Protein AF-A0A182FLS8-F1 (afdb_monomer)

Sequence (116 aa):
MEATTFVMAKLGIGAGDISCLRMKPAVSAIFVQLKEASLALRTVEQNDGKHSHECDGEQFPITISMVDNSVVVKLHDLTSDTADGMIADFFARFGEVRDCGRSLIRAQDCRMDIVM

Organism: Anopheles albimanus (NCBI:txid7167)

Mean predicted aligned error: 11.06 Å

Radius of gyration: 18.31 Å; Cα contacts (8 Å, |Δi|>4): 192; chains: 1; bounding box: 43×28×52 Å

Structure (mmCIF, N/CA/C/O backbone):
data_AF-A0A182FLS8-F1
#
_entry.id   AF-A0A182FLS8-F1
#
loop_
_atom_site.group_PDB
_atom_site.id
_atom_site.type_symbol
_atom_site.label_atom_id
_atom_site.label_alt_id
_atom_site.label_comp_id
_atom_site.label_asym_id
_atom_site.label_entity_id
_atom_site.label_seq_id
_atom_site.pdbx_PDB_ins_code
_atom_site.Cartn_x
_atom_site.Cartn_y
_atom_site.Cartn_z
_atom_site.occupancy
_atom_site.B_iso_or_equiv
_atom_site.auth_seq_id
_atom_site.auth_comp_id
_atom_site.auth_asym_id
_atom_site.auth_atom_id
_atom_site.pdbx_PDB_model_num
ATOM 1 N N . MET A 1 1 ? -8.270 -1.144 22.797 1.00 54.41 1 MET A N 1
ATOM 2 C CA . MET A 1 1 ? -8.186 -2.299 21.875 1.00 54.41 1 MET A CA 1
ATOM 3 C C . MET A 1 1 ? -6.785 -2.287 21.277 1.00 54.41 1 MET A C 1
ATOM 5 O O . MET A 1 1 ? -6.369 -1.225 20.837 1.00 54.41 1 MET A O 1
ATOM 9 N N . GLU A 1 2 ? -6.015 -3.376 21.348 1.00 68.56 2 GLU A N 1
ATOM 10 C CA . GLU A 1 2 ? -4.663 -3.394 20.760 1.00 68.56 2 GLU A CA 1
ATOM 11 C C . GLU A 1 2 ? -4.735 -3.351 19.224 1.00 68.56 2 GLU A C 1
ATOM 13 O O . GLU A 1 2 ? -5.534 -4.066 18.618 1.00 68.56 2 GLU A O 1
ATOM 18 N N . ALA A 1 3 ? -3.886 -2.534 18.590 1.00 70.00 3 ALA A N 1
ATOM 19 C CA . ALA A 1 3 ? -3.829 -2.353 17.133 1.00 70.00 3 ALA A CA 1
ATOM 20 C C . ALA A 1 3 ? -3.655 -3.676 16.365 1.00 70.00 3 ALA A C 1
ATOM 22 O O . ALA A 1 3 ? -4.276 -3.897 15.329 1.00 70.00 3 ALA A O 1
ATOM 23 N N . THR A 1 4 ? -2.853 -4.590 16.908 1.00 74.31 4 THR A N 1
ATOM 24 C CA . THR A 1 4 ? -2.646 -5.951 16.393 1.00 74.31 4 THR A CA 1
ATOM 25 C C . THR A 1 4 ? -3.930 -6.776 16.396 1.00 74.31 4 THR A C 1
ATOM 27 O O . THR A 1 4 ? -4.204 -7.484 15.430 1.00 74.31 4 THR A O 1
ATOM 30 N N . THR A 1 5 ? -4.754 -6.645 17.438 1.00 79.69 5 THR A N 1
ATOM 31 C CA . THR A 1 5 ? -6.037 -7.353 17.537 1.00 79.69 5 THR A CA 1
ATOM 32 C C . THR A 1 5 ? -7.018 -6.849 16.484 1.00 79.69 5 THR A C 1
ATOM 34 O O . THR A 1 5 ? -7.709 -7.655 15.869 1.00 79.69 5 THR A O 1
ATO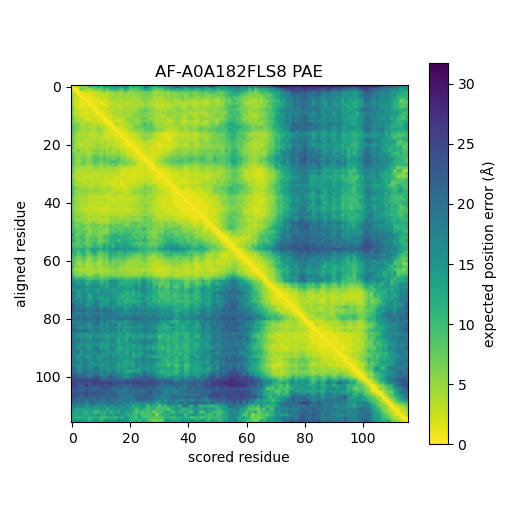M 37 N N . PHE A 1 6 ? -7.059 -5.540 16.220 1.00 78.38 6 PHE A N 1
ATOM 38 C CA . PHE A 1 6 ? -7.903 -4.991 15.156 1.00 78.38 6 PHE A CA 1
ATOM 39 C C . PHE A 1 6 ? -7.473 -5.513 13.777 1.00 78.38 6 PHE A C 1
ATOM 41 O O . PHE A 1 6 ? -8.293 -6.037 13.026 1.00 78.38 6 PHE A O 1
ATOM 48 N N . VAL A 1 7 ? -6.174 -5.466 13.472 1.00 82.25 7 VAL A N 1
ATOM 49 C CA . VAL A 1 7 ? -5.647 -5.935 12.181 1.00 82.25 7 VAL A CA 1
ATOM 50 C C . VAL A 1 7 ? -5.907 -7.431 11.969 1.00 82.25 7 VAL A C 1
ATOM 52 O O . VAL A 1 7 ? -6.349 -7.834 10.897 1.00 82.25 7 VAL A O 1
ATOM 55 N N . MET A 1 8 ? -5.707 -8.266 12.989 1.00 83.44 8 MET A N 1
ATOM 56 C CA . MET A 1 8 ? -5.907 -9.712 12.846 1.00 83.44 8 MET A CA 1
ATOM 57 C C . MET A 1 8 ? -7.388 -10.114 12.884 1.00 83.44 8 MET A C 1
ATOM 59 O O . MET A 1 8 ? -7.827 -10.916 12.065 1.00 83.44 8 MET A O 1
ATOM 63 N N . ALA A 1 9 ? -8.177 -9.563 13.812 1.00 81.75 9 ALA A N 1
ATOM 64 C CA . ALA A 1 9 ? -9.554 -10.007 14.044 1.00 81.75 9 ALA A CA 1
ATOM 65 C C . ALA A 1 9 ? -10.597 -9.285 13.180 1.00 81.75 9 ALA A C 1
ATOM 67 O O . ALA A 1 9 ? -11.631 -9.873 12.869 1.00 81.75 9 ALA A O 1
ATOM 68 N N . LYS A 1 10 ? -10.369 -8.014 12.818 1.00 80.88 10 LYS A N 1
ATOM 69 C CA . LYS A 1 10 ? -11.322 -7.216 12.024 1.00 80.88 10 LYS A CA 1
ATOM 70 C C . LYS A 1 10 ? -10.953 -7.151 10.551 1.00 80.88 10 LYS A C 1
ATOM 72 O O . LYS A 1 10 ? -11.856 -7.235 9.729 1.00 80.88 10 LYS A O 1
ATOM 77 N N . LEU A 1 11 ? -9.663 -7.049 10.223 1.00 80.19 11 LEU A N 1
ATOM 78 C CA . LEU A 1 11 ? -9.213 -7.036 8.823 1.00 80.19 11 LEU A CA 1
ATOM 79 C C . LEU A 1 11 ? -8.927 -8.436 8.269 1.00 80.19 11 LEU A C 1
ATOM 81 O O . LEU A 1 11 ? -8.786 -8.588 7.061 1.00 80.19 11 LEU A O 1
ATOM 85 N N . GLY A 1 12 ? -8.858 -9.456 9.132 1.00 82.56 12 GLY A N 1
ATOM 86 C CA . GLY A 1 12 ? -8.627 -10.841 8.718 1.00 82.56 12 GLY A CA 1
ATOM 87 C C . GLY A 1 12 ? -7.225 -11.092 8.160 1.00 82.56 12 GLY A C 1
ATOM 88 O O . GLY A 1 12 ? -7.026 -12.063 7.433 1.00 82.56 12 GLY A O 1
ATOM 89 N N . ILE A 1 13 ? -6.257 -10.226 8.473 1.00 85.06 13 ILE A N 1
ATOM 90 C CA . ILE A 1 13 ? -4.876 -10.376 8.013 1.00 85.06 13 ILE A CA 1
ATOM 91 C C . ILE A 1 13 ? -4.146 -11.362 8.931 1.00 85.06 13 ILE A C 1
ATOM 93 O O . ILE A 1 13 ? -4.090 -11.174 10.150 1.00 85.06 13 ILE A O 1
ATOM 97 N N . GLY A 1 14 ? -3.544 -12.398 8.346 1.00 83.56 14 GLY A N 1
ATOM 98 C CA . GLY A 1 14 ? -2.730 -13.356 9.082 1.00 83.56 14 GLY A CA 1
ATOM 99 C C . GLY A 1 14 ? -1.445 -12.722 9.620 1.00 83.56 14 GLY A C 1
ATOM 100 O O . GLY A 1 14 ? -0.795 -11.924 8.949 1.00 83.56 14 GLY A O 1
ATOM 101 N N . ALA A 1 15 ? -1.011 -13.125 10.818 1.00 80.69 15 ALA A N 1
ATOM 102 C CA . ALA A 1 15 ? 0.249 -12.646 11.401 1.00 80.69 15 ALA A CA 1
ATOM 103 C C . ALA A 1 15 ? 1.471 -12.920 10.500 1.00 80.69 15 ALA A C 1
ATOM 105 O O . ALA A 1 15 ? 2.440 -12.167 10.525 1.00 80.69 15 ALA A O 1
ATOM 106 N N . GLY A 1 16 ? 1.414 -13.983 9.689 1.00 83.50 16 GLY A N 1
ATOM 107 C CA . GLY A 1 16 ? 2.458 -14.337 8.728 1.00 83.50 16 GLY A CA 1
ATOM 108 C C . GLY A 1 16 ? 2.547 -13.404 7.517 1.00 83.50 16 GLY A C 1
ATOM 109 O O . GLY A 1 16 ? 3.605 -13.355 6.889 1.00 83.50 16 GLY A O 1
ATOM 110 N N . ASP A 1 17 ? 1.492 -12.646 7.220 1.00 84.81 17 ASP A N 1
ATOM 111 C CA . ASP A 1 17 ? 1.412 -11.753 6.057 1.00 84.81 17 ASP A CA 1
ATOM 112 C C . ASP A 1 17 ? 1.857 -10.324 6.384 1.00 84.81 17 ASP A C 1
ATOM 114 O O . ASP A 1 17 ? 2.169 -9.534 5.489 1.00 84.81 17 ASP A O 1
ATOM 118 N N . ILE A 1 18 ? 1.929 -9.997 7.677 1.00 85.62 18 ILE A N 1
ATOM 119 C CA . ILE A 1 18 ? 2.377 -8.699 8.173 1.00 85.62 18 ILE A CA 1
ATOM 120 C C . ILE A 1 18 ? 3.905 -8.678 8.175 1.00 85.62 18 ILE A C 1
ATOM 122 O O . ILE A 1 18 ? 4.561 -9.436 8.887 1.00 85.62 18 ILE A O 1
ATOM 126 N N . SER A 1 19 ? 4.483 -7.775 7.389 1.00 84.19 19 SER A N 1
ATOM 127 C CA . SER A 1 19 ? 5.921 -7.507 7.393 1.00 84.19 19 SER A CA 1
ATOM 128 C C . SER A 1 19 ? 6.305 -6.515 8.490 1.00 84.19 19 SER A C 1
ATOM 130 O O . SER A 1 19 ? 7.357 -6.643 9.111 1.00 84.19 19 SER A O 1
ATOM 132 N N . CYS A 1 20 ? 5.473 -5.499 8.729 1.00 83.00 20 CYS A N 1
ATOM 133 C CA . CYS A 1 20 ? 5.726 -4.483 9.748 1.00 83.00 20 CYS A CA 1
ATOM 134 C C . CYS A 1 20 ? 4.411 -3.848 10.210 1.00 83.00 20 CYS A C 1
ATOM 136 O O . CYS A 1 20 ? 3.534 -3.580 9.395 1.00 83.00 20 CYS A O 1
ATOM 138 N N . LEU A 1 21 ? 4.286 -3.551 11.504 1.00 84.50 21 LEU A N 1
ATOM 139 C CA . LEU A 1 21 ? 3.178 -2.772 12.054 1.00 84.50 21 LEU A CA 1
ATOM 140 C C . LEU A 1 21 ? 3.758 -1.610 12.858 1.00 84.50 21 LEU A C 1
ATOM 142 O O . LEU A 1 21 ? 4.564 -1.815 13.764 1.00 84.50 21 LEU A O 1
ATOM 146 N N . ARG A 1 22 ? 3.377 -0.379 12.513 1.00 83.12 22 ARG A N 1
ATOM 147 C CA . ARG A 1 22 ? 3.847 0.839 13.183 1.00 83.12 22 ARG A CA 1
ATOM 148 C C . ARG A 1 22 ? 2.672 1.710 13.572 1.00 83.12 22 ARG A C 1
ATOM 150 O O . ARG A 1 22 ? 1.943 2.186 12.712 1.00 83.12 22 ARG A O 1
ATOM 157 N N . MET A 1 23 ? 2.540 1.991 14.857 1.00 82.69 23 MET A N 1
ATOM 158 C CA . MET A 1 23 ? 1.575 2.972 15.342 1.00 82.69 23 MET A CA 1
ATOM 159 C C . MET A 1 23 ? 2.200 4.368 15.306 1.00 82.69 23 MET A C 1
ATOM 161 O O . MET A 1 23 ? 3.350 4.546 15.711 1.00 82.69 23 MET A O 1
ATOM 165 N N . LYS A 1 24 ? 1.448 5.364 14.839 1.00 81.44 24 LYS A N 1
ATOM 166 C CA . LYS A 1 24 ? 1.797 6.782 14.946 1.00 81.44 24 LYS A CA 1
ATOM 167 C C . LYS A 1 24 ? 0.749 7.502 15.802 1.00 81.44 24 LYS A C 1
ATOM 169 O O . LYS A 1 24 ? -0.244 7.983 15.258 1.00 81.44 24 LYS A O 1
ATOM 174 N N . PRO A 1 25 ? 0.992 7.637 17.118 1.00 76.69 25 PRO A N 1
ATOM 175 C CA . PRO A 1 25 ? 0.061 8.301 18.032 1.00 76.69 25 PRO A CA 1
ATOM 176 C C . PRO A 1 25 ? -0.223 9.759 17.654 1.00 76.69 25 PRO A C 1
ATOM 178 O O . PRO A 1 25 ? -1.330 10.234 17.844 1.00 76.69 25 PRO A O 1
ATOM 181 N N . ALA A 1 26 ? 0.761 10.456 17.074 1.00 77.50 26 ALA A N 1
ATOM 182 C CA . ALA A 1 26 ? 0.639 11.867 16.700 1.00 77.50 26 ALA A CA 1
ATOM 183 C C . ALA A 1 26 ? -0.419 12.150 15.616 1.00 77.50 26 ALA A C 1
ATOM 185 O O . ALA A 1 26 ? -0.865 13.283 15.492 1.00 77.50 26 ALA A O 1
ATOM 186 N N . VAL A 1 27 ? -0.784 11.144 14.819 1.00 73.44 27 VAL A N 1
ATOM 187 C CA . VAL A 1 27 ? -1.787 11.253 13.745 1.00 73.44 27 VAL A CA 1
ATOM 188 C C . VAL A 1 27 ? -2.917 10.235 13.915 1.00 73.44 27 VAL A C 1
ATOM 190 O O . VAL A 1 27 ? -3.650 9.993 12.966 1.00 73.44 27 VAL A O 1
ATOM 193 N N . SER A 1 28 ? -3.012 9.593 15.087 1.00 79.81 28 SER A N 1
ATOM 194 C CA . SER A 1 28 ? -3.986 8.528 15.379 1.00 79.81 28 SER A CA 1
ATOM 195 C C . SER A 1 28 ? -4.081 7.454 14.284 1.00 79.81 28 SER A C 1
ATOM 197 O O . SER A 1 28 ? -5.153 6.951 13.969 1.00 79.81 28 SER A O 1
ATOM 199 N N . ALA A 1 29 ? -2.939 7.082 13.694 1.00 80.94 29 ALA A N 1
ATOM 200 C CA . ALA A 1 29 ? -2.904 6.148 12.572 1.00 80.94 29 ALA A CA 1
ATOM 201 C C . ALA A 1 29 ? -2.026 4.927 12.857 1.00 80.94 29 ALA A C 1
ATOM 203 O O . ALA A 1 29 ? -0.975 5.013 13.504 1.00 80.94 29 ALA A O 1
ATOM 204 N N . ILE A 1 30 ? -2.435 3.779 12.329 1.00 84.94 30 ILE A N 1
ATOM 205 C CA . ILE A 1 30 ? -1.671 2.537 12.312 1.00 84.94 30 ILE A CA 1
ATOM 206 C C . ILE A 1 30 ? -1.240 2.278 10.879 1.00 84.94 30 ILE A C 1
ATOM 208 O O . ILE A 1 30 ? -2.055 2.200 9.973 1.00 84.94 30 ILE A O 1
ATOM 212 N N . PHE A 1 31 ? 0.052 2.082 10.687 1.00 85.56 31 PHE A N 1
ATOM 213 C CA . PHE A 1 31 ? 0.615 1.708 9.409 1.00 85.56 31 PHE A CA 1
ATOM 214 C C . PHE A 1 31 ? 0.924 0.215 9.413 1.00 85.56 31 PHE A C 1
ATOM 216 O O . PHE A 1 31 ? 1.719 -0.246 10.238 1.00 85.56 31 PHE A O 1
ATOM 223 N N . VAL A 1 32 ? 0.354 -0.524 8.473 1.00 84.56 32 VAL A N 1
ATOM 224 C CA . VAL A 1 32 ? 0.548 -1.963 8.315 1.00 84.56 32 VAL A CA 1
ATOM 225 C C . VAL A 1 32 ? 1.208 -2.218 6.968 1.00 84.56 32 VAL A C 1
ATOM 227 O O . VAL A 1 32 ? 0.644 -1.939 5.918 1.00 84.56 32 VAL A O 1
ATOM 230 N N . GLN A 1 33 ? 2.429 -2.734 6.991 1.00 84.62 33 GLN A N 1
ATOM 231 C CA . GLN A 1 33 ? 3.144 -3.178 5.803 1.00 84.62 33 GLN A CA 1
ATOM 232 C C . GLN A 1 33 ? 2.889 -4.670 5.621 1.00 84.62 33 GLN A C 1
ATOM 234 O O . GLN A 1 33 ? 3.182 -5.462 6.523 1.00 84.62 33 GLN A O 1
ATOM 239 N N . LEU A 1 34 ? 2.349 -5.048 4.466 1.00 84.31 34 LEU A N 1
ATOM 240 C CA . LEU A 1 34 ? 2.090 -6.443 4.113 1.00 84.31 34 LEU A CA 1
ATOM 241 C C . LEU A 1 34 ? 3.148 -6.951 3.140 1.00 84.31 34 LEU A C 1
ATOM 243 O O . LEU A 1 34 ? 3.730 -6.177 2.382 1.00 84.31 34 LEU A O 1
ATOM 247 N N . LYS A 1 35 ? 3.387 -8.263 3.158 1.00 82.12 35 LYS A N 1
ATOM 248 C CA . LYS A 1 35 ? 4.326 -8.918 2.236 1.00 82.12 35 LYS A CA 1
ATOM 249 C C . LYS A 1 35 ? 3.834 -8.890 0.791 1.00 82.12 35 LYS A C 1
ATOM 251 O O . LYS A 1 35 ? 4.635 -8.741 -0.125 1.00 82.12 35 LYS A O 1
ATOM 256 N N . GLU A 1 36 ? 2.523 -9.014 0.594 1.00 80.06 36 GLU A N 1
ATOM 257 C CA . GLU A 1 36 ? 1.908 -9.020 -0.730 1.00 80.06 36 GLU A CA 1
ATOM 258 C C . GLU A 1 36 ? 1.090 -7.754 -0.993 1.00 80.06 36 GLU A C 1
ATOM 260 O O . GLU A 1 36 ? 0.183 -7.394 -0.239 1.00 80.06 36 GLU A O 1
ATOM 265 N N . ALA A 1 37 ? 1.373 -7.105 -2.125 1.00 76.81 37 ALA A N 1
ATOM 266 C CA . ALA A 1 37 ? 0.655 -5.910 -2.568 1.00 76.81 37 ALA A CA 1
ATOM 267 C C . ALA A 1 37 ? -0.812 -6.205 -2.927 1.00 76.81 37 ALA A C 1
ATOM 269 O O . ALA A 1 37 ? -1.696 -5.395 -2.656 1.00 76.81 37 ALA A O 1
ATOM 270 N N . SER A 1 38 ? -1.069 -7.377 -3.514 1.00 78.38 38 SER A N 1
ATOM 271 C CA . SER A 1 38 ? -2.407 -7.879 -3.845 1.00 78.38 38 SER A CA 1
ATOM 272 C C . SER A 1 38 ? -3.271 -8.030 -2.594 1.00 78.38 38 SER A C 1
ATOM 274 O O . SER A 1 38 ? -4.433 -7.629 -2.595 1.00 78.38 38 SER A O 1
ATOM 276 N N . LEU A 1 39 ? -2.703 -8.569 -1.513 1.00 81.88 39 LEU A N 1
ATOM 277 C CA . LEU A 1 39 ? -3.389 -8.711 -0.234 1.00 81.88 39 LEU A CA 1
ATOM 278 C C . LEU A 1 39 ? -3.710 -7.344 0.377 1.00 81.88 39 LEU A C 1
ATOM 280 O O . LEU A 1 39 ? -4.828 -7.145 0.852 1.00 81.88 39 LEU A O 1
ATOM 284 N N . ALA A 1 40 ? -2.773 -6.394 0.313 1.00 79.44 40 ALA A N 1
ATOM 285 C CA . ALA A 1 40 ? -3.002 -5.032 0.788 1.00 79.44 40 ALA A CA 1
ATOM 286 C C . ALA A 1 40 ? -4.161 -4.362 0.042 1.00 79.44 40 ALA A C 1
ATOM 288 O O . ALA A 1 40 ? -5.106 -3.889 0.669 1.00 79.44 40 ALA A O 1
ATOM 289 N N . LEU A 1 41 ? -4.141 -4.408 -1.292 1.00 81.44 41 LEU A N 1
ATOM 290 C CA . LEU A 1 41 ? -5.199 -3.830 -2.117 1.00 81.44 41 LEU A CA 1
ATOM 291 C C . LEU A 1 41 ? -6.568 -4.451 -1.805 1.00 81.44 41 LEU A C 1
ATOM 293 O O . LEU A 1 41 ? -7.517 -3.731 -1.511 1.00 81.44 41 LEU A O 1
ATOM 297 N N . ARG A 1 42 ? -6.654 -5.788 -1.781 1.00 83.25 42 ARG A N 1
ATOM 298 C CA . ARG A 1 42 ? -7.906 -6.494 -1.464 1.00 83.25 42 ARG A CA 1
ATOM 299 C C . ARG A 1 42 ? -8.410 -6.154 -0.067 1.00 83.25 42 ARG A C 1
ATOM 301 O O . ARG A 1 42 ? -9.613 -6.023 0.126 1.00 83.25 42 ARG A O 1
ATOM 308 N N . THR A 1 43 ? -7.507 -6.004 0.900 1.00 84.81 43 THR A N 1
ATOM 309 C CA . THR A 1 43 ? -7.883 -5.652 2.273 1.00 84.81 43 THR A CA 1
ATOM 310 C C . THR A 1 43 ? -8.486 -4.254 2.330 1.00 84.81 43 THR A C 1
ATOM 312 O O . THR A 1 43 ? -9.521 -4.090 2.974 1.00 84.81 43 THR A O 1
ATOM 315 N N . VAL A 1 44 ? -7.888 -3.276 1.639 1.00 84.81 44 VAL A N 1
ATOM 316 C CA . VAL A 1 44 ? -8.436 -1.915 1.513 1.00 84.81 44 VAL A CA 1
ATOM 317 C C . VAL A 1 44 ? -9.825 -1.970 0.881 1.00 84.81 44 VAL A C 1
ATOM 319 O O . VAL A 1 44 ? -10.795 -1.578 1.517 1.00 84.81 44 VAL A O 1
ATOM 322 N N . GLU A 1 45 ? -9.957 -2.548 -0.314 1.00 82.44 45 GLU A N 1
ATOM 323 C CA . GLU A 1 45 ? -11.233 -2.610 -1.047 1.00 82.44 45 GLU A CA 1
ATOM 324 C C . GLU A 1 45 ? -12.352 -3.299 -0.253 1.00 82.44 45 GLU A C 1
ATOM 326 O O . GLU A 1 45 ? -13.530 -2.950 -0.358 1.00 82.44 45 GLU A O 1
ATOM 331 N N . GLN A 1 46 ? -12.003 -4.308 0.546 1.00 83.88 46 GLN A N 1
ATOM 332 C CA . GLN A 1 46 ? -12.976 -5.069 1.318 1.00 83.88 46 GLN A CA 1
ATOM 333 C C . GLN A 1 46 ? -13.379 -4.407 2.628 1.00 83.88 46 GLN A C 1
ATOM 335 O O . GLN A 1 46 ? -14.462 -4.733 3.115 1.00 83.88 46 GLN A O 1
ATOM 340 N N . ASN A 1 47 ? -12.556 -3.536 3.209 1.00 83.31 47 ASN A N 1
ATOM 341 C CA . ASN A 1 47 ? -12.756 -3.040 4.571 1.00 83.31 47 ASN A CA 1
ATOM 342 C C . ASN A 1 47 ? -12.897 -1.521 4.663 1.00 83.31 47 ASN A C 1
ATOM 344 O O . ASN A 1 47 ? -13.413 -1.039 5.672 1.00 83.31 47 ASN A O 1
ATOM 348 N N . ASP A 1 48 ? -12.474 -0.777 3.645 1.00 80.38 48 ASP A N 1
ATOM 349 C CA . ASP A 1 48 ? -12.576 0.676 3.651 1.00 80.38 48 ASP A CA 1
ATOM 350 C C . ASP A 1 48 ? -14.038 1.132 3.779 1.00 80.38 48 ASP A C 1
ATOM 352 O O . ASP A 1 48 ? -14.950 0.577 3.158 1.00 80.38 48 ASP A O 1
ATOM 356 N N . GLY A 1 49 ? -14.268 2.092 4.676 1.00 78.19 49 GLY A N 1
ATOM 357 C CA . GLY A 1 49 ? -15.593 2.621 5.008 1.00 78.19 49 GLY A CA 1
ATOM 358 C C . GLY A 1 49 ? -16.557 1.649 5.708 1.00 78.19 49 GLY A C 1
ATOM 359 O O . GLY A 1 49 ? -17.708 2.015 5.938 1.00 78.19 49 GLY A O 1
ATOM 360 N N . LYS A 1 50 ? -16.137 0.421 6.052 1.00 81.06 50 LYS A N 1
ATOM 361 C CA . LYS A 1 50 ? -17.008 -0.578 6.714 1.00 81.06 50 LYS A CA 1
ATOM 362 C C . LYS A 1 50 ? -16.853 -0.648 8.226 1.00 81.06 50 LYS A C 1
ATOM 364 O O . LYS A 1 50 ? -17.663 -1.294 8.890 1.00 81.06 50 LYS A O 1
ATOM 369 N N . HIS A 1 51 ? -15.815 -0.021 8.763 1.00 80.19 51 HIS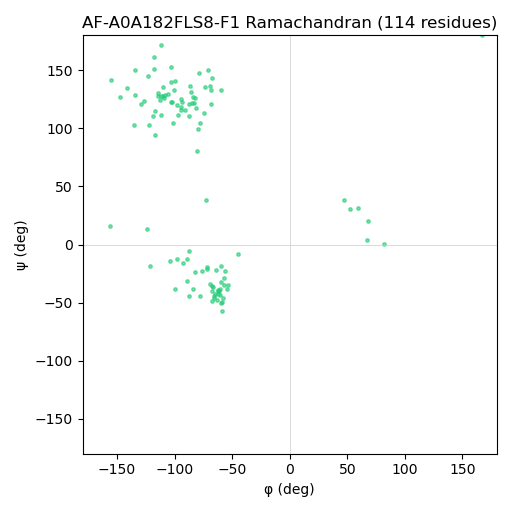 A N 1
ATOM 370 C CA . HIS A 1 51 ? -15.520 -0.032 10.189 1.00 80.19 51 HIS A CA 1
ATOM 371 C C . HIS A 1 51 ? -15.776 1.357 10.767 1.00 80.19 51 HIS A C 1
ATOM 373 O O . HIS A 1 51 ? -15.390 2.364 10.180 1.00 80.19 51 HIS A O 1
ATOM 379 N N . SER A 1 52 ? -16.426 1.412 11.923 1.00 78.50 52 SER A N 1
ATOM 380 C CA . SER A 1 52 ? -16.612 2.638 12.693 1.00 78.50 52 SER A CA 1
ATOM 381 C C . SER A 1 52 ? -16.317 2.372 14.165 1.00 78.50 52 SER A C 1
ATOM 383 O O . SER A 1 52 ? -16.466 1.249 14.660 1.00 78.50 52 SER A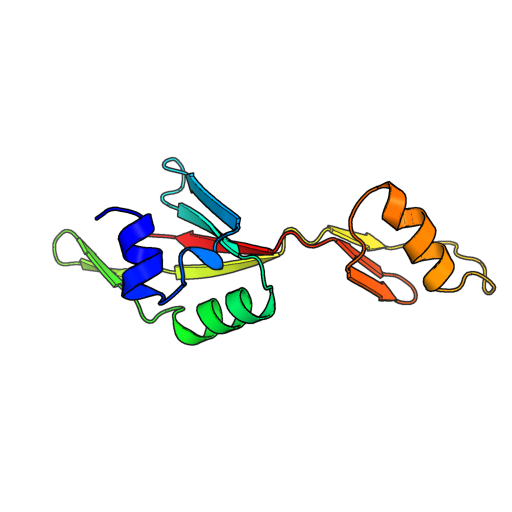 O 1
ATOM 385 N N . HIS A 1 53 ? -15.843 3.399 14.857 1.00 74.81 53 HIS A N 1
ATOM 386 C CA . HIS A 1 53 ? -15.622 3.401 16.288 1.00 74.81 53 HIS A CA 1
ATOM 387 C C . HIS A 1 53 ? -16.606 4.364 16.945 1.00 74.81 53 HIS A C 1
ATOM 389 O O . HIS A 1 53 ? -16.673 5.531 16.576 1.00 74.81 53 HIS A O 1
ATOM 395 N N . GLU A 1 54 ? -17.390 3.877 17.901 1.00 76.31 54 GLU A N 1
ATOM 396 C CA . GLU A 1 54 ? -18.287 4.728 18.679 1.00 76.31 54 GLU A CA 1
ATOM 397 C C . GLU A 1 54 ? -17.512 5.349 19.845 1.00 76.31 54 GLU A C 1
ATOM 399 O O . GLU A 1 54 ? -16.944 4.625 20.666 1.00 76.31 54 GLU A O 1
ATOM 404 N N . CYS A 1 55 ? -17.487 6.679 19.908 1.00 73.88 55 CYS A N 1
ATOM 405 C CA . CYS A 1 55 ? -16.895 7.445 20.998 1.00 73.88 55 CYS A CA 1
ATOM 406 C C . CYS A 1 55 ? -17.866 8.563 21.392 1.00 73.88 55 CYS A C 1
ATOM 408 O O . CYS A 1 55 ? -18.360 9.282 20.529 1.00 73.88 55 CYS A O 1
ATOM 410 N N . ASP A 1 56 ? -18.187 8.673 22.682 1.00 72.38 56 ASP A N 1
ATOM 411 C CA . ASP A 1 56 ? -19.124 9.672 23.223 1.00 72.38 56 ASP A CA 1
ATOM 412 C C . ASP A 1 56 ? -20.502 9.727 22.524 1.00 72.38 56 ASP A C 1
ATOM 414 O O . ASP A 1 56 ? -21.161 10.764 22.481 1.00 72.38 56 ASP A O 1
ATOM 418 N N . GLY A 1 57 ? -20.969 8.587 22.000 1.00 80.31 57 GLY A N 1
ATOM 419 C CA . GLY A 1 57 ? -22.250 8.467 21.291 1.00 80.31 57 GLY A CA 1
ATOM 420 C C . GLY A 1 57 ? -22.209 8.899 19.821 1.00 80.31 57 GLY A C 1
ATOM 421 O O . GLY A 1 57 ? -23.226 8.809 19.134 1.00 80.31 57 GLY A O 1
ATOM 422 N N . GLU A 1 58 ? -21.046 9.320 19.318 1.00 78.06 58 GLU A N 1
ATOM 423 C CA . GLU A 1 58 ? -20.806 9.605 17.905 1.00 78.06 58 GLU A CA 1
ATOM 424 C C . GLU A 1 58 ? -20.013 8.468 17.245 1.00 78.06 58 GLU A C 1
ATOM 426 O O . GLU A 1 58 ? -19.095 7.890 17.831 1.00 78.06 58 GLU A O 1
ATOM 431 N N . GLN A 1 59 ? -20.377 8.117 16.007 1.00 79.25 59 GLN A N 1
ATOM 432 C CA . GLN A 1 59 ? -19.654 7.115 15.223 1.00 79.25 59 GLN A CA 1
ATOM 433 C C . GLN A 1 59 ? -18.572 7.780 14.374 1.00 79.25 59 GLN A C 1
ATOM 435 O O . GLN A 1 59 ? -18.870 8.521 13.438 1.00 79.25 59 GLN A O 1
ATOM 440 N N . PHE A 1 60 ? -17.319 7.447 14.659 1.00 79.00 60 PHE A N 1
ATOM 441 C CA . PHE A 1 60 ? -16.155 7.864 13.892 1.00 79.00 60 PHE A CA 1
ATOM 442 C C . PHE A 1 60 ? -15.796 6.776 12.873 1.00 79.00 60 PHE A C 1
ATOM 444 O O . PHE A 1 60 ? -15.514 5.642 13.267 1.00 79.00 60 PHE A O 1
ATOM 451 N N . PRO A 1 61 ? -15.838 7.054 11.561 1.00 79.62 61 PRO A N 1
ATOM 452 C CA . PRO A 1 61 ? -15.453 6.070 10.557 1.00 79.62 61 PRO A CA 1
ATOM 453 C C . PRO A 1 61 ? -13.945 5.802 10.624 1.00 79.62 61 PRO A C 1
ATOM 455 O O . PRO A 1 61 ? -13.146 6.735 10.653 1.00 79.62 61 PRO A O 1
ATOM 458 N N . ILE A 1 62 ? -13.563 4.524 10.612 1.00 82.50 62 ILE A N 1
ATOM 459 C CA . ILE A 1 62 ? -12.165 4.103 10.503 1.00 82.50 62 ILE A CA 1
ATOM 460 C C . ILE A 1 62 ? -11.841 4.005 9.017 1.00 82.50 62 ILE A C 1
ATOM 462 O O . ILE A 1 62 ? -12.339 3.118 8.316 1.00 82.50 62 ILE A O 1
ATOM 466 N N . THR A 1 63 ? -11.001 4.915 8.539 1.00 80.69 63 THR A N 1
ATOM 467 C CA . THR A 1 63 ? -10.597 4.967 7.133 1.00 80.69 63 THR A CA 1
ATOM 468 C C . THR A 1 63 ? -9.413 4.040 6.915 1.00 80.69 63 THR A C 1
ATOM 470 O O . THR A 1 63 ? -8.428 4.095 7.657 1.00 80.69 63 THR A O 1
ATOM 473 N N . ILE A 1 64 ? -9.484 3.196 5.889 1.00 84.50 64 ILE A N 1
ATOM 474 C CA . ILE A 1 64 ? -8.403 2.274 5.548 1.00 84.50 64 ILE A CA 1
ATOM 475 C C . ILE A 1 64 ? -7.948 2.630 4.146 1.00 84.50 64 ILE A C 1
ATOM 477 O O . ILE A 1 64 ? -8.661 2.394 3.180 1.00 84.50 64 ILE A O 1
ATOM 481 N N . SER A 1 65 ? -6.750 3.184 4.022 1.00 81.56 65 SER A N 1
ATOM 482 C CA . SER A 1 65 ? -6.202 3.600 2.739 1.00 81.56 65 SER A CA 1
ATOM 483 C C . SER A 1 65 ? -4.930 2.834 2.400 1.00 81.56 65 SER A C 1
ATOM 485 O O . SER A 1 65 ? -4.176 2.368 3.258 1.00 81.56 65 SER A O 1
ATOM 487 N N . MET A 1 66 ? -4.692 2.678 1.100 1.00 80.25 66 MET A N 1
ATOM 488 C CA . MET A 1 66 ? -3.401 2.225 0.606 1.00 80.25 66 MET A CA 1
ATOM 489 C C . MET A 1 66 ? -2.479 3.436 0.512 1.00 80.25 66 MET A C 1
ATOM 491 O O . MET A 1 66 ? -2.825 4.419 -0.141 1.00 80.25 66 MET A O 1
ATOM 495 N N . VAL A 1 67 ? -1.299 3.353 1.115 1.00 71.75 67 VAL A N 1
ATOM 496 C CA . VAL A 1 67 ? -0.223 4.311 0.884 1.00 71.75 67 VAL A CA 1
ATOM 497 C C . VAL A 1 67 ? 0.774 3.692 -0.065 1.00 71.75 67 VAL A C 1
ATOM 499 O O . VAL A 1 67 ? 1.591 2.842 0.291 1.00 71.75 67 VAL A O 1
ATOM 502 N N . ASP A 1 68 ? 0.718 4.154 -1.308 1.00 63.19 68 ASP A N 1
ATOM 503 C CA . ASP A 1 68 ? 1.832 3.984 -2.206 1.00 63.19 68 ASP A CA 1
ATOM 504 C C . ASP A 1 68 ? 2.871 5.059 -1.877 1.00 63.19 68 ASP A C 1
ATOM 506 O O . ASP A 1 68 ? 2.810 6.1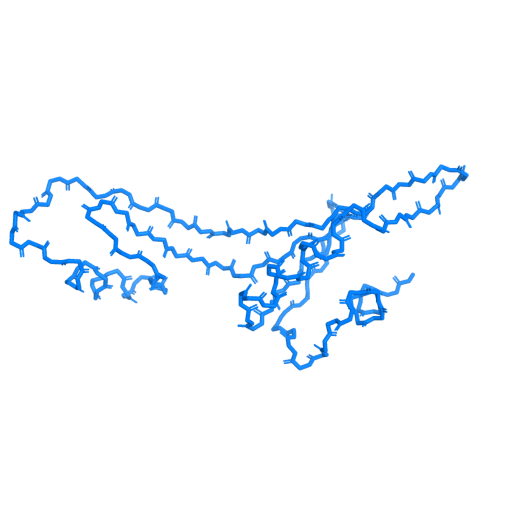87 -2.345 1.00 63.19 68 ASP A O 1
ATOM 510 N N . ASN A 1 69 ? 3.917 4.715 -1.120 1.00 63.34 69 ASN A N 1
ATOM 511 C CA . ASN A 1 69 ? 5.117 5.569 -1.100 1.00 63.34 69 ASN A CA 1
ATOM 512 C C . ASN A 1 69 ? 5.884 5.427 -2.426 1.00 63.34 69 ASN A C 1
ATOM 514 O O . ASN A 1 69 ? 7.110 5.332 -2.435 1.00 63.34 69 ASN A O 1
ATOM 518 N N . SER A 1 70 ? 5.151 5.322 -3.541 1.00 62.22 70 SER A N 1
ATOM 519 C CA . SER A 1 70 ? 5.714 5.105 -4.850 1.00 62.22 70 SER A CA 1
ATOM 520 C C . SER A 1 70 ? 6.348 6.391 -5.347 1.00 62.22 70 SER A C 1
ATOM 522 O O . SER A 1 70 ? 5.669 7.393 -5.563 1.00 62.22 70 SER A O 1
ATOM 524 N N . VAL A 1 71 ? 7.672 6.395 -5.491 1.00 64.56 71 VAL A N 1
ATOM 525 C CA . VAL A 1 71 ? 8.353 7.543 -6.091 1.00 64.56 71 VAL A CA 1
ATOM 526 C C . VAL A 1 71 ? 8.278 7.386 -7.596 1.00 64.56 71 VAL A C 1
ATOM 528 O O . VAL A 1 71 ? 8.726 6.381 -8.143 1.00 64.56 71 VAL A O 1
ATOM 531 N N . VAL A 1 72 ? 7.683 8.386 -8.240 1.00 73.94 72 VAL A N 1
ATOM 532 C CA . VAL A 1 72 ? 7.538 8.467 -9.688 1.00 73.94 72 VAL A CA 1
ATOM 533 C C . VAL A 1 72 ? 8.653 9.345 -10.245 1.00 73.94 72 VAL A C 1
ATOM 535 O O . VAL A 1 72 ? 8.651 10.557 -10.027 1.00 73.94 72 VAL A O 1
ATOM 538 N N . VAL A 1 73 ? 9.592 8.754 -10.983 1.00 74.44 73 VAL A N 1
ATOM 539 C CA . VAL A 1 73 ? 10.687 9.491 -11.635 1.00 74.44 73 VAL A CA 1
ATOM 540 C C . VAL A 1 73 ? 10.393 9.629 -13.124 1.00 74.44 73 VAL A C 1
ATOM 542 O O . VAL A 1 73 ? 10.212 8.627 -13.815 1.00 74.44 73 VAL A O 1
ATOM 545 N N . LYS A 1 74 ? 10.346 10.875 -13.614 1.00 78.69 74 LYS A N 1
ATOM 546 C CA . LYS A 1 74 ? 10.234 11.184 -15.044 1.00 78.69 74 LYS A CA 1
ATOM 547 C C . LYS A 1 74 ? 11.617 11.407 -15.629 1.00 78.69 74 LYS A C 1
ATOM 549 O O . LYS A 1 74 ? 12.367 12.247 -15.138 1.00 78.69 74 LYS A O 1
ATOM 554 N N . LEU A 1 75 ? 11.931 10.655 -16.675 1.00 78.88 75 LEU A N 1
ATOM 555 C CA . LEU A 1 75 ? 13.194 10.774 -17.391 1.00 78.88 75 LEU A CA 1
ATOM 556 C C . LEU A 1 75 ? 12.985 11.586 -18.665 1.00 78.88 75 LEU A C 1
ATOM 558 O O . LEU A 1 75 ? 12.038 11.353 -19.415 1.00 78.88 75 LEU A O 1
ATOM 562 N N . HIS A 1 76 ? 13.883 12.537 -18.883 1.00 81.38 76 HIS A N 1
ATOM 563 C CA . HIS A 1 76 ? 13.941 13.377 -20.071 1.00 81.38 76 HIS A CA 1
ATOM 564 C C . HIS A 1 76 ? 15.268 13.123 -20.794 1.00 81.38 76 HIS A C 1
ATOM 566 O O . HIS A 1 76 ? 16.194 12.571 -20.202 1.00 81.38 76 HIS A O 1
ATOM 572 N N . ASP A 1 77 ? 15.336 13.497 -22.071 1.00 84.94 77 ASP A N 1
ATOM 573 C CA . ASP A 1 77 ? 16.552 13.411 -22.894 1.00 84.94 77 ASP A CA 1
ATOM 574 C C . ASP A 1 77 ? 17.140 11.994 -23.043 1.00 84.94 77 ASP A C 1
ATOM 576 O O . ASP A 1 77 ? 18.347 11.808 -23.196 1.00 84.94 77 ASP A O 1
ATOM 580 N N . LEU A 1 78 ? 16.275 10.974 -23.034 1.00 80.50 78 LEU A N 1
ATOM 581 C CA . LEU A 1 78 ? 16.666 9.603 -23.355 1.00 80.50 78 LEU A CA 1
ATOM 582 C C . LEU A 1 78 ? 16.915 9.457 -24.859 1.00 80.50 78 LEU A C 1
ATOM 584 O O . LEU A 1 78 ? 16.125 9.916 -25.687 1.00 80.50 78 LEU A O 1
ATOM 588 N N . THR A 1 79 ? 18.002 8.776 -25.216 1.00 80.38 79 THR A N 1
ATOM 589 C CA . THR A 1 79 ? 18.271 8.409 -26.609 1.00 80.38 79 THR A CA 1
ATOM 590 C C . THR A 1 79 ? 17.300 7.320 -27.061 1.00 80.38 79 THR A C 1
ATOM 592 O O . THR A 1 79 ? 16.868 6.487 -26.263 1.00 80.38 79 THR A O 1
ATOM 595 N N . SER A 1 80 ? 16.977 7.287 -28.356 1.00 78.19 80 SER A N 1
ATOM 596 C CA . SER A 1 80 ? 16.050 6.310 -28.951 1.00 78.19 80 SER A CA 1
ATOM 597 C C . SER A 1 80 ? 16.481 4.847 -28.790 1.00 78.19 80 SER A C 1
ATOM 599 O O . SER A 1 80 ? 15.644 3.956 -28.894 1.00 78.19 80 SER A O 1
ATOM 601 N N . ASP A 1 81 ? 17.760 4.609 -28.499 1.00 82.56 81 ASP A N 1
ATOM 602 C CA . ASP A 1 81 ? 18.322 3.274 -28.277 1.00 82.56 81 ASP A CA 1
ATOM 603 C C . ASP A 1 81 ? 18.193 2.813 -26.815 1.00 82.56 81 ASP A C 1
ATOM 605 O O . ASP A 1 81 ? 18.525 1.674 -26.482 1.00 82.56 81 ASP A O 1
ATOM 609 N N . THR A 1 82 ? 17.717 3.686 -25.919 1.00 80.50 82 THR A N 1
ATOM 610 C CA . THR A 1 82 ? 17.568 3.352 -24.504 1.00 80.50 82 THR A CA 1
ATOM 611 C C . THR A 1 82 ? 16.322 2.495 -24.290 1.00 80.50 82 THR A C 1
ATOM 613 O O . THR A 1 82 ? 15.198 2.992 -24.299 1.00 80.50 82 THR A O 1
ATOM 616 N N . ALA A 1 83 ? 16.524 1.194 -24.080 1.00 83.75 83 ALA A N 1
ATOM 617 C CA . ALA A 1 83 ? 15.461 0.259 -23.734 1.00 83.75 83 ALA A CA 1
ATOM 618 C C . ALA A 1 83 ? 15.084 0.348 -22.246 1.00 83.75 83 ALA A C 1
ATOM 620 O O . ALA A 1 83 ? 15.952 0.533 -21.390 1.00 83.75 83 ALA A O 1
ATOM 621 N N . ASP A 1 84 ? 13.808 0.103 -21.941 1.00 82.19 84 ASP A N 1
ATOM 622 C CA . ASP A 1 84 ? 13.264 0.121 -20.575 1.00 82.19 84 ASP A CA 1
ATOM 623 C C . ASP A 1 84 ? 14.050 -0.801 -19.620 1.00 82.19 84 ASP A C 1
ATOM 625 O O . ASP A 1 84 ? 14.287 -0.447 -18.469 1.00 82.19 84 ASP A O 1
ATOM 629 N N . GLY A 1 85 ? 14.553 -1.940 -20.113 1.00 82.12 85 GLY A N 1
ATOM 630 C CA . GLY A 1 85 ? 15.399 -2.847 -19.326 1.00 82.12 85 GLY A CA 1
ATOM 631 C C . GLY A 1 85 ? 16.707 -2.209 -18.841 1.00 82.12 85 GLY A C 1
ATOM 632 O O . GLY A 1 85 ? 17.078 -2.388 -17.687 1.00 82.12 85 GLY A O 1
ATOM 633 N N . MET A 1 86 ? 17.369 -1.389 -19.668 1.00 85.25 86 MET A N 1
ATOM 634 C CA . MET A 1 86 ? 18.609 -0.703 -19.269 1.00 85.25 86 MET A CA 1
ATOM 635 C C . MET A 1 86 ? 18.351 0.379 -18.218 1.00 85.25 86 MET A C 1
ATOM 637 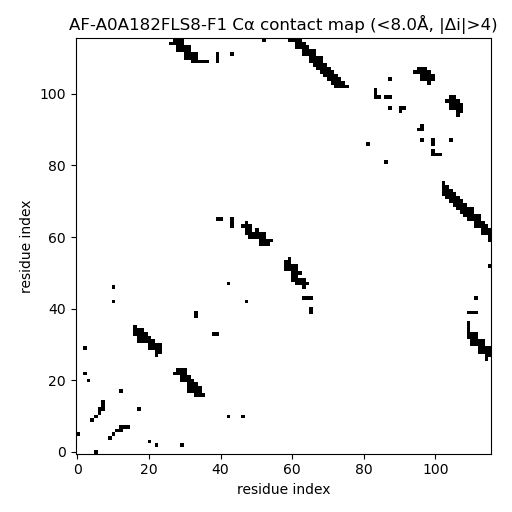O O . MET A 1 86 ? 19.175 0.610 -17.333 1.00 85.25 86 MET A O 1
ATOM 641 N N . ILE A 1 87 ? 17.195 1.036 -18.310 1.00 84.00 87 ILE A N 1
ATOM 642 C CA . ILE A 1 87 ? 16.752 2.025 -17.328 1.00 84.00 87 ILE A CA 1
ATOM 643 C C . ILE A 1 87 ? 16.459 1.323 -15.999 1.00 84.00 87 ILE A C 1
ATOM 645 O O . ILE A 1 87 ? 16.962 1.749 -14.959 1.00 84.00 87 ILE A O 1
ATOM 649 N N . ALA A 1 88 ? 15.693 0.231 -16.032 1.00 84.25 88 ALA A N 1
ATOM 650 C CA . ALA A 1 88 ? 15.368 -0.552 -14.848 1.00 84.25 88 ALA A CA 1
ATOM 651 C C . ALA A 1 88 ? 16.633 -1.071 -14.149 1.00 84.25 88 ALA A C 1
ATOM 653 O O . ALA A 1 88 ? 16.774 -0.873 -12.944 1.00 84.25 88 ALA A O 1
ATOM 654 N N . ASP A 1 89 ? 17.589 -1.628 -14.896 1.00 86.25 89 ASP A N 1
ATOM 655 C CA . ASP A 1 89 ? 18.861 -2.120 -14.351 1.00 86.25 89 ASP A CA 1
ATOM 656 C C . ASP A 1 89 ? 19.695 -1.002 -13.707 1.00 86.25 89 ASP A C 1
ATOM 658 O O . ASP A 1 89 ? 20.307 -1.189 -12.651 1.00 86.25 89 ASP A O 1
ATOM 662 N N . PHE A 1 90 ? 19.709 0.191 -14.309 1.00 85.69 90 PHE A N 1
ATOM 663 C CA . PHE A 1 90 ? 20.403 1.340 -13.735 1.00 85.69 90 PHE A CA 1
ATOM 664 C C . PHE A 1 90 ? 19.756 1.792 -12.419 1.00 85.69 90 PHE A C 1
ATOM 666 O O . PHE A 1 90 ? 20.455 2.023 -11.427 1.00 85.69 90 PHE A O 1
ATOM 673 N N . PHE A 1 91 ? 18.425 1.892 -12.391 1.00 82.50 91 PHE A N 1
ATOM 674 C CA . PHE A 1 91 ? 17.678 2.349 -11.219 1.00 82.50 91 PHE A CA 1
ATOM 675 C C . PHE A 1 91 ? 17.554 1.296 -10.115 1.00 82.50 91 PHE A C 1
ATOM 677 O O . PHE A 1 91 ? 17.459 1.672 -8.946 1.00 82.50 91 PHE A O 1
ATOM 684 N N . ALA A 1 92 ? 17.686 0.008 -10.443 1.00 83.25 92 ALA A N 1
ATOM 685 C CA . ALA A 1 92 ? 17.738 -1.089 -9.475 1.00 83.25 92 ALA A CA 1
ATOM 686 C C . ALA A 1 92 ? 18.863 -0.915 -8.436 1.00 83.25 92 ALA A C 1
ATOM 688 O O . ALA A 1 92 ? 18.791 -1.435 -7.325 1.00 83.25 92 ALA A O 1
ATOM 689 N N . ARG A 1 93 ? 19.904 -0.137 -8.766 1.00 85.25 93 ARG A N 1
ATOM 690 C CA . ARG A 1 93 ? 21.004 0.198 -7.846 1.00 85.25 93 ARG A CA 1
ATOM 691 C C . ARG A 1 93 ? 20.604 1.171 -6.736 1.00 85.25 93 ARG A C 1
ATOM 693 O O . ARG A 1 93 ? 21.303 1.246 -5.728 1.00 85.25 93 ARG A O 1
ATOM 700 N N . PHE A 1 94 ? 19.531 1.933 -6.932 1.00 81.19 94 PHE A N 1
ATOM 701 C CA . PHE A 1 94 ? 19.050 2.945 -5.990 1.00 81.19 94 PHE A CA 1
ATOM 702 C C . PHE A 1 94 ? 17.816 2.482 -5.206 1.00 81.19 94 PHE A C 1
ATOM 704 O O . PHE A 1 94 ? 17.477 3.093 -4.194 1.00 81.19 94 PHE A O 1
ATOM 711 N N . GLY A 1 95 ? 17.162 1.406 -5.643 1.00 74.44 95 GLY A N 1
ATOM 712 C CA . GLY A 1 95 ? 16.004 0.827 -4.974 1.00 74.44 95 GLY A CA 1
ATOM 713 C C . GLY A 1 95 ? 15.272 -0.184 -5.851 1.00 74.44 95 GLY A C 1
ATOM 714 O O . GLY A 1 95 ? 15.657 -0.436 -6.988 1.00 74.44 95 GLY A O 1
ATOM 715 N N . GLU A 1 96 ? 14.199 -0.763 -5.316 1.00 75.94 96 GLU A N 1
ATOM 716 C CA . GLU A 1 96 ? 13.335 -1.679 -6.064 1.00 75.94 96 GLU A CA 1
ATOM 717 C C . GLU A 1 96 ? 12.571 -0.922 -7.162 1.00 75.94 96 GLU A C 1
ATOM 719 O O . GLU A 1 96 ? 11.810 0.006 -6.881 1.00 75.94 96 GLU A O 1
ATOM 724 N N . VAL A 1 97 ? 12.758 -1.334 -8.418 1.00 75.12 97 VAL A N 1
ATOM 725 C CA . VAL A 1 97 ? 12.016 -0.815 -9.572 1.00 75.12 97 VAL A CA 1
ATOM 726 C C . VAL A 1 97 ? 10.825 -1.731 -9.835 1.00 75.12 97 VAL A C 1
ATOM 728 O O . VAL A 1 97 ? 11.005 -2.898 -10.170 1.00 75.12 97 VAL A O 1
ATOM 731 N N . ARG A 1 98 ? 9.605 -1.208 -9.682 1.00 69.56 98 ARG A N 1
ATOM 732 C CA . ARG A 1 98 ? 8.364 -1.971 -9.897 1.00 69.56 98 ARG A CA 1
ATOM 733 C C . ARG A 1 98 ? 7.884 -1.941 -11.333 1.00 69.56 98 ARG A C 1
ATOM 735 O O . ARG A 1 98 ? 7.439 -2.955 -11.853 1.00 69.56 98 ARG A O 1
ATOM 742 N N . ASP A 1 99 ? 7.914 -0.757 -11.925 1.00 70.62 99 ASP A N 1
ATOM 743 C CA . ASP A 1 99 ? 7.418 -0.526 -13.272 1.00 70.62 99 ASP A CA 1
ATOM 744 C C . ASP A 1 99 ? 8.346 0.458 -13.972 1.00 70.62 99 ASP A C 1
ATOM 746 O O . ASP A 1 99 ? 8.761 1.456 -13.373 1.00 70.62 99 ASP A O 1
ATOM 750 N N . CYS A 1 100 ? 8.689 0.137 -15.214 1.00 65.50 100 CYS A N 1
ATOM 751 C CA . CYS A 1 100 ? 9.541 0.943 -16.070 1.00 65.50 100 CYS A CA 1
ATOM 752 C C . CYS A 1 100 ? 8.897 0.992 -17.453 1.00 65.50 100 CYS A C 1
ATOM 754 O O . CYS A 1 100 ? 8.970 0.033 -18.218 1.00 65.50 100 CYS A O 1
ATOM 756 N N . GLY A 1 101 ? 8.252 2.116 -17.753 1.00 65.75 101 GLY A N 1
ATOM 757 C CA . GLY A 1 101 ? 7.782 2.441 -19.096 1.00 65.75 101 GLY A CA 1
ATOM 758 C C . GLY A 1 101 ? 8.568 3.617 -19.661 1.00 65.75 101 GLY A C 1
ATOM 759 O O . GLY A 1 101 ? 9.281 4.290 -18.916 1.00 65.75 101 GLY A O 1
ATOM 760 N N . ARG A 1 102 ? 8.364 3.920 -20.951 1.00 52.47 102 ARG A N 1
ATOM 761 C CA . ARG A 1 102 ? 9.101 4.917 -21.767 1.00 52.47 102 ARG A CA 1
ATOM 762 C C . ARG A 1 102 ? 9.377 6.299 -21.145 1.00 52.47 102 ARG A C 1
ATOM 764 O O . ARG A 1 102 ? 10.069 7.105 -21.765 1.00 52.47 102 ARG A O 1
ATOM 771 N N . SER A 1 103 ? 8.823 6.644 -19.984 1.00 43.38 103 SER A N 1
ATOM 772 C CA . SER A 1 103 ? 9.116 7.900 -19.278 1.00 43.38 103 SER A CA 1
ATOM 773 C C . SER A 1 103 ? 8.856 7.858 -17.762 1.00 43.38 103 SER A C 1
ATOM 775 O O . SER A 1 103 ? 8.725 8.924 -17.158 1.00 43.38 103 SER A O 1
ATOM 777 N N . LEU A 1 104 ? 8.707 6.680 -17.140 1.00 40.06 104 LEU A N 1
ATOM 778 C CA . LEU A 1 104 ? 8.241 6.584 -15.752 1.00 40.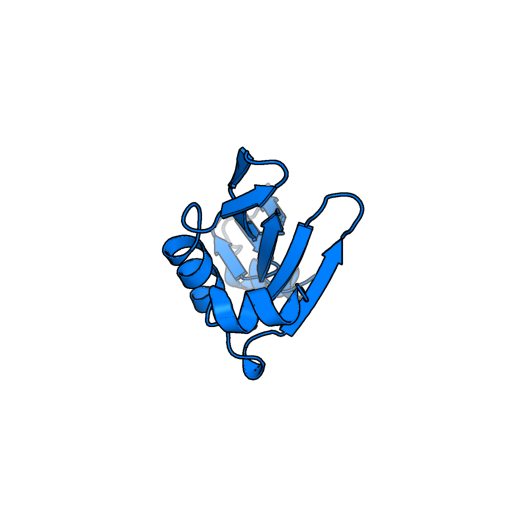06 104 LEU A CA 1
ATOM 779 C C . LEU A 1 104 ? 8.849 5.391 -15.014 1.00 40.06 104 LEU A C 1
ATOM 781 O O . LEU A 1 104 ? 8.703 4.258 -15.466 1.00 40.06 104 LEU A O 1
ATOM 785 N N . ILE A 1 105 ? 9.447 5.650 -13.851 1.00 46.97 105 ILE A N 1
ATOM 786 C CA . ILE A 1 105 ? 9.866 4.613 -12.901 1.00 46.97 105 ILE A CA 1
ATOM 787 C C . ILE A 1 105 ? 9.041 4.756 -11.632 1.00 46.97 105 ILE A C 1
ATOM 789 O O . ILE A 1 105 ? 8.992 5.851 -11.073 1.00 46.97 105 ILE A O 1
ATOM 793 N N . ARG A 1 106 ? 8.416 3.665 -11.179 1.00 40.50 106 ARG A N 1
ATOM 794 C CA . ARG A 1 106 ? 7.742 3.577 -9.874 1.00 40.50 106 ARG A CA 1
ATOM 795 C C . ARG A 1 106 ? 8.541 2.688 -8.923 1.00 40.50 106 ARG A C 1
ATOM 797 O O . ARG A 1 106 ? 8.829 1.544 -9.259 1.00 40.50 106 ARG A O 1
ATOM 804 N N . ALA A 1 107 ? 8.834 3.185 -7.725 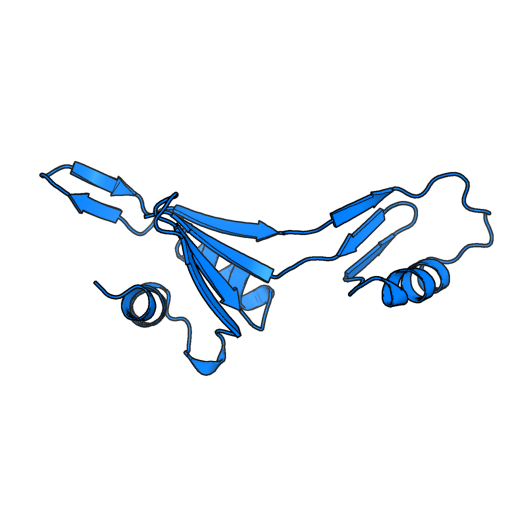1.00 43.19 107 ALA A N 1
ATOM 805 C CA . ALA A 1 107 ? 9.421 2.408 -6.628 1.00 43.19 107 ALA A CA 1
ATOM 806 C C . ALA A 1 107 ? 8.493 2.478 -5.412 1.00 43.19 107 ALA A C 1
ATOM 808 O O . ALA A 1 107 ? 8.452 3.527 -4.784 1.00 43.19 107 ALA A O 1
ATOM 809 N N . GLN A 1 108 ? 7.709 1.429 -5.122 1.00 41.72 108 GLN A N 1
ATOM 810 C CA . GLN A 1 108 ? 6.603 1.450 -4.149 1.00 41.72 108 GLN A CA 1
ATOM 811 C C . GLN A 1 108 ? 6.947 0.714 -2.849 1.00 41.72 108 GLN A C 1
ATOM 813 O O . GLN A 1 108 ? 7.299 -0.459 -2.876 1.00 41.72 108 GLN A O 1
ATOM 818 N N . ASP A 1 109 ? 6.726 1.371 -1.711 1.00 44.56 109 ASP A N 1
ATOM 819 C CA . ASP A 1 109 ? 6.620 0.710 -0.408 1.00 44.56 109 ASP A CA 1
ATOM 820 C C . ASP A 1 109 ? 5.153 0.288 -0.195 1.00 44.56 109 ASP A C 1
ATOM 822 O O . ASP A 1 109 ? 4.255 1.130 -0.266 1.00 44.56 109 ASP A O 1
ATOM 826 N N . CYS A 1 110 ? 4.877 -1.007 -0.006 1.00 39.94 110 CYS A N 1
ATOM 827 C CA . CYS A 1 110 ? 3.515 -1.525 0.173 1.00 39.94 110 CYS A CA 1
ATOM 828 C C . CYS A 1 110 ? 3.033 -1.314 1.609 1.00 39.94 110 CYS A C 1
ATOM 830 O O . CYS A 1 110 ? 3.061 -2.229 2.434 1.00 39.94 110 CYS A O 1
ATOM 832 N N . ARG A 1 111 ? 2.586 -0.096 1.911 1.00 44.78 111 ARG A N 1
ATOM 833 C CA . ARG A 1 111 ? 2.122 0.294 3.240 1.00 44.78 111 ARG A CA 1
ATOM 834 C C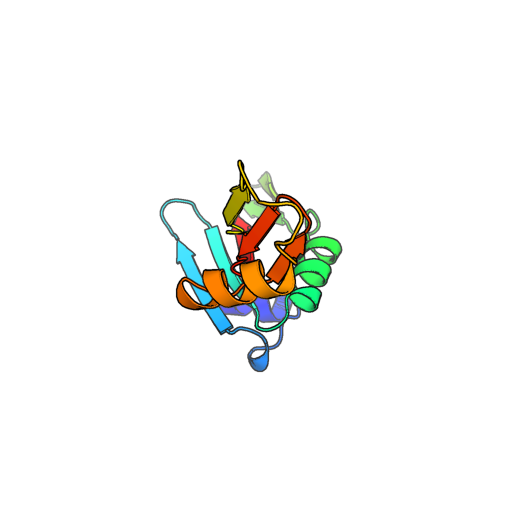 . ARG A 1 111 ? 0.629 0.607 3.191 1.00 44.78 111 ARG A C 1
ATOM 836 O O . ARG A 1 111 ? 0.170 1.315 2.309 1.00 44.78 111 ARG A O 1
ATOM 843 N N . MET A 1 112 ? -0.146 0.039 4.100 1.00 43.94 112 MET A N 1
ATOM 844 C CA . MET A 1 112 ? -1.527 0.446 4.346 1.00 43.94 112 MET A CA 1
ATOM 845 C C . MET A 1 112 ? -1.567 1.343 5.568 1.00 43.94 112 MET A C 1
ATOM 847 O O . MET A 1 112 ? -0.899 1.056 6.564 1.00 43.94 112 MET A O 1
ATOM 851 N N . ASP A 1 113 ? -2.400 2.369 5.502 1.00 50.84 113 ASP A N 1
ATOM 852 C CA . ASP A 1 113 ? -2.653 3.286 6.599 1.00 50.84 113 ASP A CA 1
ATOM 853 C C . ASP A 1 113 ? -4.083 3.076 7.084 1.00 50.84 113 ASP A C 1
ATOM 855 O O . ASP A 1 113 ? -5.041 3.086 6.317 1.00 50.84 113 ASP A O 1
ATOM 859 N N . ILE A 1 114 ? -4.220 2.861 8.382 1.00 56.78 114 ILE A N 1
ATOM 860 C CA . ILE A 1 114 ? -5.494 2.752 9.077 1.00 56.78 114 ILE A CA 1
ATOM 861 C C . ILE A 1 114 ? -5.577 3.984 9.962 1.00 56.78 114 ILE A C 1
ATOM 863 O O . ILE A 1 114 ? -4.799 4.115 10.908 1.00 56.78 114 ILE A O 1
ATOM 867 N N . VAL A 1 115 ? -6.485 4.894 9.642 1.00 57.38 115 VAL A N 1
ATOM 868 C CA . VAL A 1 115 ? -6.746 6.096 10.435 1.00 57.38 115 VAL A CA 1
ATOM 869 C C . VAL A 1 115 ? -7.950 5.801 11.318 1.00 57.38 115 VAL A C 1
ATOM 871 O O . VAL A 1 115 ? -9.010 5.445 10.801 1.00 57.38 115 VAL A O 1
ATOM 874 N N . MET A 1 116 ? -7.755 5.882 12.636 1.00 53.84 116 MET A N 1
ATOM 875 C CA . MET A 1 116 ? -8.780 5.613 13.651 1.00 53.84 116 MET A CA 1
ATOM 876 C C . MET A 1 116 ? -9.229 6.893 14.342 1.00 53.84 116 MET A C 1
ATOM 878 O O . MET A 1 116 ? -8.372 7.786 14.540 1.00 53.84 116 MET A O 1
#

Secondary structure (DSSP, 8-state):
--HHHHHHHTS---TTTEEEEEEEGGGTEEEEEES-HHHHHHHHHHHTTTE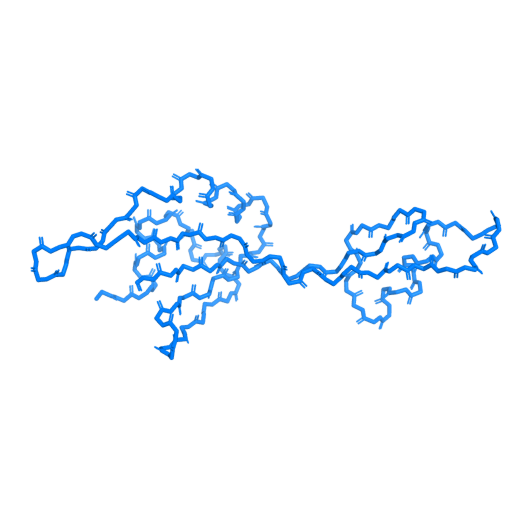EEEETTEEEEEEEEEEE--EEEPP-S--TT--HHHHHHHHTTTS---EEETTEEEE--EEEEEE-

Nearest PDB structures (foldseek):
  2l9w-assembly1_A  TM=7.310E-01  e=1.750E+00  Saccharomyces cerevisiae
  5xpz-assembly1_B  TM=7.538E-01  e=5.725E+00  Mus musculus
  5cd4-assembly2_T  TM=2.534E-01  e=7.256E+00  Escherichia coli K-12

pLDDT: mean 74.98, std 12.45, range [39.94, 86.25]

Foldseek 3Di:
DDPVCCCCVVLVDDPVQWPDWDADPVQQKIKTAGPDLVSLVVSQVVCAQPDWDADPNDTHGWGKAWDWPWDKFFDDDDDPPDDQVNVLVVCVVVAHFDDTDPTITIGTRGMMMIHD

Solvent-accessible surface area (backbone atoms only — not comparable to full-atom values): 6782 Å² total; per-residue (Å²): 131,60,71,67,54,46,45,39,72,73,65,64,46,55,78,89,46,51,71,43,79,46,79,39,79,94,72,42,28,38,36,41,25,40,73,46,64,69,58,49,51,52,46,29,75,74,43,41,79,73,41,66,47,79,54,98,90,42,76,44,69,29,44,40,43,78,40,70,63,46,49,76,46,75,67,75,92,73,58,94,83,66,49,50,67,62,52,41,62,60,47,46,77,80,41,70,64,76,46,60,53,102,47,42,36,35,32,66,47,57,32,32,40,36,39,97